Protein AF-A0AAD6Z974-F1 (afdb_monomer)

Solvent-accessible surface area (backbone atoms only — not comparable to full-atom values): 10612 Å² total; per-residue (Å²): 135,53,74,67,58,50,51,53,59,52,57,76,45,56,46,77,46,83,39,86,43,79,50,100,91,45,77,47,78,48,68,51,78,46,63,73,74,93,58,92,50,65,71,62,44,52,52,52,52,52,50,58,75,68,49,68,47,77,38,101,88,78,46,74,46,68,80,78,84,68,82,38,56,14,86,72,80,70,42,58,87,41,46,43,90,72,57,63,66,66,74,42,90,87,60,85,70,69,40,63,67,57,50,51,54,52,53,52,53,50,48,51,68,78,49,75,72,76,89,75,73,80,80,73,79,89,73,91,78,83,93,86,88,84,91,83,82,88,77,89,77,88,87,83,90,80,88,89,81,91,74,89,89,79,136

Structure (mmCIF, N/CA/C/O backbone):
data_AF-A0AAD6Z974-F1
#
_entry.id   AF-A0AAD6Z974-F1
#
loop_
_atom_site.group_PDB
_atom_site.id
_atom_site.type_symbol
_atom_site.label_atom_id
_atom_site.label_alt_id
_atom_site.label_comp_id
_atom_site.label_asym_id
_atom_site.label_entity_id
_atom_site.label_seq_id
_atom_site.pdbx_PDB_ins_code
_atom_site.Cartn_x
_atom_site.Cartn_y
_atom_site.Cartn_z
_atom_site.occupancy
_atom_site.B_iso_or_equiv
_atom_site.auth_seq_id
_atom_site.auth_comp_id
_atom_site.auth_asym_id
_atom_site.auth_atom_id
_atom_site.pdbx_PDB_model_num
ATOM 1 N N . MET A 1 1 ? 18.443 -18.446 -22.661 1.00 53.72 1 MET A N 1
ATOM 2 C CA . MET A 1 1 ? 17.201 -18.152 -21.927 1.00 53.72 1 MET A CA 1
ATOM 3 C C . MET A 1 1 ? 16.416 -17.181 -22.780 1.00 53.72 1 MET A C 1
ATOM 5 O O . MET A 1 1 ? 16.937 -16.121 -23.109 1.00 53.72 1 MET A O 1
ATOM 9 N N . THR A 1 2 ? 15.265 -17.607 -23.280 1.00 68.81 2 THR A N 1
ATOM 10 C CA . THR A 1 2 ? 14.429 -16.797 -24.178 1.00 68.81 2 THR A CA 1
ATOM 11 C C . THR A 1 2 ? 13.582 -15.807 -23.372 1.00 68.81 2 THR A C 1
ATOM 13 O O . THR A 1 2 ? 13.343 -16.017 -22.183 1.00 68.81 2 THR A O 1
ATOM 16 N N . ALA A 1 3 ? 13.123 -14.719 -23.999 1.00 61.78 3 ALA A N 1
ATOM 17 C CA . ALA A 1 3 ? 12.289 -13.713 -23.330 1.00 61.78 3 ALA A CA 1
ATOM 18 C C . ALA A 1 3 ? 11.007 -14.320 -22.719 1.00 61.78 3 ALA A C 1
ATOM 20 O O . ALA A 1 3 ? 10.595 -13.921 -21.632 1.00 61.78 3 ALA A O 1
ATOM 21 N N . ASP A 1 4 ? 10.439 -15.344 -23.361 1.00 59.41 4 ASP A N 1
ATOM 22 C CA . ASP A 1 4 ? 9.258 -16.068 -22.877 1.00 59.41 4 ASP A CA 1
ATOM 23 C C . ASP A 1 4 ? 9.542 -16.939 -21.645 1.00 59.41 4 ASP A C 1
ATOM 25 O O . ASP A 1 4 ? 8.695 -17.061 -20.758 1.00 59.41 4 ASP A O 1
ATOM 29 N N . GLU A 1 5 ? 10.733 -17.537 -21.551 1.00 59.59 5 GLU A N 1
ATOM 30 C CA . GLU A 1 5 ? 11.163 -18.271 -20.353 1.00 59.59 5 GLU A CA 1
ATOM 31 C C . GLU A 1 5 ? 11.373 -17.319 -19.173 1.00 59.59 5 GLU A C 1
ATOM 33 O O . GLU A 1 5 ? 10.959 -17.633 -18.055 1.00 59.59 5 GLU A O 1
ATOM 38 N N . CYS A 1 6 ? 11.938 -16.133 -19.429 1.00 56.75 6 CYS A N 1
ATOM 39 C CA . CYS A 1 6 ? 12.035 -15.072 -18.433 1.00 56.75 6 CYS A CA 1
ATOM 40 C C . CYS A 1 6 ? 10.641 -14.626 -17.981 1.00 56.75 6 CYS A C 1
ATOM 42 O O . CYS A 1 6 ? 10.367 -14.639 -16.790 1.00 56.75 6 CYS A O 1
ATOM 44 N N . LEU A 1 7 ? 9.715 -14.323 -18.894 1.00 62.75 7 LEU A N 1
ATOM 45 C CA . LEU A 1 7 ? 8.353 -13.906 -18.532 1.00 62.75 7 LEU A CA 1
ATOM 46 C C . LEU A 1 7 ? 7.610 -14.952 -17.688 1.00 62.75 7 LEU A C 1
ATOM 48 O O . LEU A 1 7 ? 6.916 -14.588 -16.741 1.00 62.75 7 LEU A O 1
ATOM 52 N N . LYS A 1 8 ? 7.787 -16.246 -17.977 1.00 61.38 8 LYS A N 1
ATOM 53 C CA . LYS A 1 8 ? 7.200 -17.336 -17.178 1.00 61.38 8 LYS A CA 1
ATOM 54 C C . LYS A 1 8 ? 7.830 -17.453 -15.789 1.00 61.38 8 LYS A C 1
ATOM 56 O O . LYS A 1 8 ? 7.106 -17.617 -14.812 1.00 61.38 8 LYS A O 1
ATOM 61 N N . LEU A 1 9 ? 9.155 -17.336 -15.682 1.00 61.94 9 LEU A N 1
ATOM 62 C CA . LEU A 1 9 ? 9.853 -17.291 -14.391 1.00 61.94 9 LEU A CA 1
ATOM 63 C C . LEU A 1 9 ? 9.418 -16.079 -13.561 1.00 61.94 9 LEU A C 1
ATOM 65 O O . LEU A 1 9 ? 9.153 -16.209 -12.371 1.00 61.94 9 LEU A O 1
ATOM 69 N N . PHE A 1 10 ? 9.291 -14.921 -14.200 1.00 64.81 10 PHE A N 1
ATOM 70 C CA . PHE A 1 10 ? 8.858 -13.682 -13.566 1.00 64.81 10 PHE A CA 1
ATOM 71 C C . PHE A 1 10 ? 7.407 -13.752 -13.095 1.00 64.81 10 PHE A C 1
ATOM 73 O O . PHE A 1 10 ? 7.128 -13.390 -11.956 1.00 64.81 10 PHE A O 1
ATOM 80 N N . GLY A 1 11 ? 6.493 -14.249 -13.935 1.00 66.50 11 GLY A N 1
ATOM 81 C CA . GLY A 1 11 ? 5.072 -14.372 -13.608 1.00 66.50 11 GLY A CA 1
ATOM 82 C C . GLY A 1 11 ? 4.815 -15.240 -12.374 1.00 66.50 11 GLY A C 1
ATOM 83 O O . GLY A 1 11 ? 3.950 -14.914 -11.567 1.00 66.50 11 GLY A O 1
ATOM 84 N N . ASN A 1 12 ? 5.628 -16.280 -12.167 1.00 70.38 12 ASN A N 1
ATOM 85 C CA . ASN A 1 12 ? 5.526 -17.168 -11.005 1.00 70.38 12 ASN A CA 1
ATOM 86 C C . ASN A 1 12 ? 5.949 -16.512 -9.677 1.00 70.38 12 ASN A C 1
ATOM 88 O O . ASN A 1 12 ? 5.678 -17.063 -8.611 1.00 70.38 12 ASN A O 1
ATOM 92 N N . HIS A 1 13 ? 6.616 -15.355 -9.722 1.00 78.31 13 HIS A N 1
ATOM 93 C CA . HIS A 1 13 ? 7.055 -14.609 -8.541 1.00 78.31 13 HIS A CA 1
ATOM 94 C C . HIS A 1 13 ? 6.212 -13.359 -8.261 1.00 78.31 13 HIS A C 1
ATOM 96 O O . HIS A 1 13 ? 6.564 -12.584 -7.370 1.00 78.31 13 HIS A O 1
ATOM 102 N N . ILE A 1 14 ? 5.112 -13.163 -8.998 1.00 82.75 14 ILE A N 1
ATOM 103 C CA . ILE A 1 14 ? 4.166 -12.075 -8.752 1.00 82.75 14 ILE A CA 1
ATOM 104 C C . ILE A 1 14 ? 3.130 -12.550 -7.735 1.00 82.75 14 ILE A C 1
ATOM 106 O O . ILE A 1 14 ? 2.362 -13.475 -7.990 1.00 82.75 14 ILE A O 1
ATOM 110 N N . ILE A 1 15 ? 3.088 -11.888 -6.583 1.00 85.31 15 ILE A N 1
ATOM 111 C CA . ILE A 1 15 ? 2.075 -12.105 -5.553 1.00 85.31 15 ILE A CA 1
ATOM 112 C C . ILE A 1 15 ? 1.178 -10.875 -5.530 1.00 85.31 15 ILE A C 1
ATOM 114 O O . ILE A 1 15 ? 1.653 -9.758 -5.345 1.00 85.31 15 ILE A O 1
ATOM 118 N N . THR A 1 16 ? -0.127 -11.073 -5.696 1.00 85.94 16 THR A N 1
ATOM 119 C CA . THR A 1 16 ? -1.111 -9.990 -5.628 1.00 85.94 16 THR A CA 1
ATOM 120 C C . THR A 1 16 ? -2.002 -10.149 -4.406 1.00 85.94 16 THR A C 1
ATOM 122 O O . THR A 1 16 ? -2.621 -11.200 -4.242 1.00 85.94 16 THR A O 1
ATOM 125 N N . LEU A 1 17 ? -2.117 -9.108 -3.583 1.00 85.75 17 LEU A N 1
ATOM 126 C CA . LEU A 1 17 ? -3.021 -9.083 -2.432 1.00 85.75 17 LEU A CA 1
ATOM 127 C C . LEU A 1 17 ? -4.089 -7.996 -2.616 1.00 85.75 17 LEU A C 1
ATOM 129 O O . LEU A 1 17 ? -3.728 -6.828 -2.781 1.00 85.75 17 LEU A O 1
ATOM 133 N N . PRO A 1 18 ? -5.390 -8.342 -2.600 1.00 88.31 18 PRO A N 1
ATOM 134 C CA . PRO A 1 18 ? -6.455 -7.356 -2.706 1.00 88.31 18 PRO A CA 1
ATOM 135 C C . PRO A 1 18 ? -6.594 -6.552 -1.413 1.00 88.31 18 PRO A C 1
ATOM 137 O O . PRO A 1 18 ? -6.504 -7.086 -0.308 1.00 88.31 18 PRO A O 1
ATOM 140 N N . ILE A 1 19 ? -6.896 -5.267 -1.563 1.00 88.94 19 ILE A N 1
ATOM 141 C CA . ILE A 1 19 ? -7.164 -4.330 -0.479 1.00 88.94 19 ILE A CA 1
ATOM 142 C C . ILE A 1 19 ? -8.436 -3.564 -0.803 1.00 88.94 19 ILE A C 1
ATOM 144 O O . ILE A 1 19 ? -8.512 -2.811 -1.774 1.00 88.94 19 ILE A O 1
ATOM 148 N N . ASN A 1 20 ? -9.435 -3.729 0.055 1.00 88.94 20 ASN A N 1
ATOM 149 C CA . ASN A 1 20 ? -10.689 -3.000 -0.051 1.00 88.94 20 ASN A CA 1
ATOM 150 C C . ASN A 1 20 ? -10.504 -1.596 0.526 1.00 88.94 20 ASN A C 1
ATOM 152 O O . ASN A 1 20 ? -10.321 -1.421 1.731 1.00 88.94 20 ASN A O 1
ATOM 156 N N . LEU A 1 21 ? -10.543 -0.596 -0.347 1.00 86.94 21 LEU A N 1
ATOM 157 C CA . LEU A 1 21 ? -10.396 0.808 0.002 1.00 86.94 21 LEU A CA 1
ATOM 158 C C . LEU A 1 21 ? -11.715 1.554 -0.205 1.00 86.94 21 LEU A C 1
ATOM 160 O O . LEU A 1 21 ? -12.588 1.151 -0.973 1.00 86.94 21 LEU A O 1
ATOM 164 N N . PHE A 1 22 ? -11.843 2.692 0.472 1.00 84.94 22 PHE A N 1
ATOM 165 C CA . PHE A 1 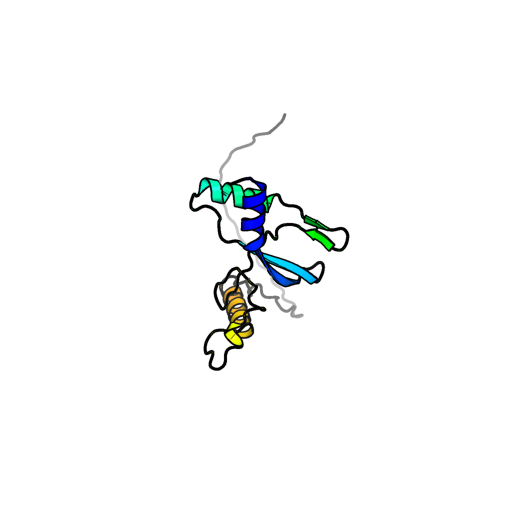22 ? -12.989 3.583 0.335 1.00 84.94 22 PHE A CA 1
ATOM 166 C C . PHE A 1 22 ? -12.538 4.929 -0.221 1.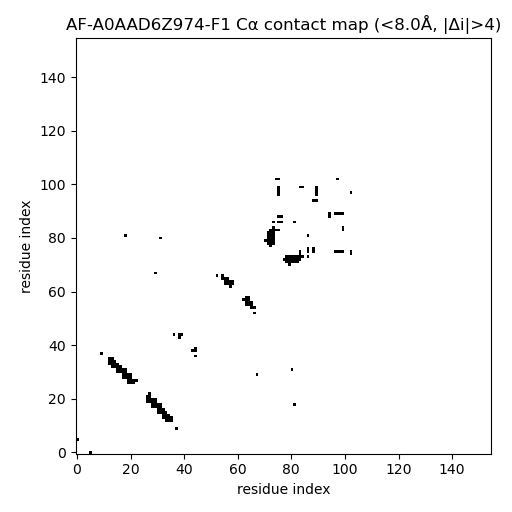00 84.94 22 PHE A C 1
ATOM 168 O O . PHE A 1 22 ? -11.622 5.563 0.302 1.00 84.94 22 PHE A O 1
ATOM 175 N N . SER A 1 23 ? -13.189 5.370 -1.296 1.00 82.12 23 SER A N 1
ATOM 176 C CA . SER A 1 23 ? -13.021 6.709 -1.861 1.00 82.12 23 SER A CA 1
ATOM 177 C C . SER A 1 23 ? -14.314 7.517 -1.703 1.00 82.12 23 SER A C 1
ATOM 179 O O . SER A 1 23 ? -15.383 6.927 -1.541 1.00 82.12 23 SER A O 1
ATOM 181 N N . PRO A 1 24 ? -14.275 8.855 -1.857 1.00 80.69 24 PRO A N 1
ATOM 182 C CA . PRO A 1 24 ? -15.492 9.671 -1.913 1.00 80.69 24 PRO A CA 1
ATOM 183 C C . PRO A 1 24 ? -16.470 9.265 -3.029 1.00 80.69 24 PRO A C 1
ATOM 185 O O . PRO A 1 24 ? -17.633 9.643 -2.987 1.00 80.69 24 PRO A O 1
ATOM 188 N N . ARG A 1 25 ? -16.002 8.521 -4.041 1.00 83.44 25 ARG A N 1
ATOM 189 C CA . ARG A 1 25 ? -16.816 8.021 -5.159 1.00 83.44 25 ARG A CA 1
ATOM 190 C C . ARG A 1 25 ? -17.413 6.635 -4.898 1.00 83.44 25 ARG A C 1
ATOM 192 O O . ARG A 1 25 ? -18.152 6.142 -5.740 1.00 83.44 25 ARG A O 1
ATOM 199 N N . GLY A 1 26 ? -17.082 6.013 -3.767 1.00 85.75 26 GLY A N 1
ATOM 200 C CA . GLY A 1 26 ? -17.509 4.666 -3.406 1.00 85.75 26 GLY A CA 1
ATOM 201 C C . GLY A 1 26 ? -16.348 3.731 -3.050 1.00 85.75 26 GLY A C 1
ATOM 202 O O . GLY A 1 26 ? -15.172 4.124 -3.137 1.00 85.75 26 GLY A O 1
ATOM 203 N N . PRO A 1 27 ? -16.675 2.499 -2.618 1.00 86.19 27 PRO A N 1
ATOM 204 C CA . PRO A 1 27 ? -15.694 1.450 -2.375 1.00 86.19 27 PRO A CA 1
ATOM 205 C C . PRO A 1 27 ? -15.006 1.044 -3.681 1.00 86.19 27 PRO A C 1
ATOM 207 O O . PRO A 1 27 ? -15.626 1.016 -4.743 1.00 86.19 27 PRO A O 1
ATOM 210 N N . PHE A 1 28 ? -13.723 0.721 -3.599 1.00 85.75 28 PHE A N 1
ATOM 211 C CA . PHE A 1 28 ? -12.948 0.189 -4.714 1.00 85.75 28 PHE A CA 1
ATOM 212 C C . PHE A 1 28 ? -11.890 -0.788 -4.197 1.00 85.75 28 PHE A C 1
ATOM 214 O O . PHE A 1 28 ? -11.505 -0.745 -3.029 1.00 85.75 28 PHE A O 1
ATOM 221 N N . VAL A 1 29 ? -11.411 -1.669 -5.072 1.00 86.44 29 VAL A N 1
ATOM 222 C CA . VAL A 1 29 ? -10.365 -2.640 -4.735 1.00 86.44 29 VAL A CA 1
ATOM 223 C C . VAL A 1 29 ? -9.043 -2.152 -5.311 1.00 86.44 29 VAL A C 1
ATOM 225 O O . VAL A 1 29 ? -8.922 -1.955 -6.520 1.00 86.44 29 VAL A O 1
ATOM 228 N N . ALA A 1 30 ? -8.061 -1.942 -4.443 1.00 87.62 30 ALA A N 1
ATOM 229 C CA . ALA A 1 30 ? -6.663 -1.822 -4.827 1.00 87.62 30 ALA A CA 1
ATOM 230 C C . ALA A 1 30 ? -5.979 -3.184 -4.690 1.00 87.62 30 ALA A C 1
ATOM 232 O O . ALA A 1 30 ? -6.466 -4.061 -3.983 1.00 87.62 30 ALA A O 1
ATOM 233 N N . TRP A 1 31 ? -4.849 -3.364 -5.361 1.00 86.50 31 TRP A N 1
ATOM 234 C CA . TRP A 1 31 ? -4.075 -4.598 -5.293 1.00 86.50 31 TRP A CA 1
ATOM 235 C C . TRP A 1 31 ? -2.629 -4.244 -4.987 1.00 86.50 31 TRP A C 1
ATOM 237 O O . TRP A 1 31 ? -2.013 -3.491 -5.742 1.00 86.50 31 TRP A O 1
ATOM 247 N N . ASN A 1 32 ? -2.087 -4.793 -3.905 1.00 87.50 32 ASN A N 1
ATOM 248 C CA . ASN A 1 32 ? -0.648 -4.778 -3.699 1.00 87.50 32 ASN A CA 1
ATOM 249 C C . ASN A 1 32 ? -0.032 -5.833 -4.597 1.00 87.50 32 ASN A C 1
ATOM 251 O O . ASN A 1 32 ? -0.470 -6.983 -4.588 1.00 87.50 32 ASN A O 1
ATOM 255 N N . VAL A 1 33 ? 0.977 -5.436 -5.360 1.00 85.25 33 VAL A N 1
ATOM 256 C CA . VAL A 1 33 ? 1.696 -6.318 -6.272 1.00 85.25 33 VAL A CA 1
ATOM 257 C C . VAL A 1 33 ? 3.117 -6.446 -5.749 1.00 85.25 33 VAL A C 1
ATOM 259 O O . VAL A 1 33 ? 3.895 -5.498 -5.805 1.00 85.25 33 VAL A O 1
ATOM 262 N N . TYR A 1 34 ? 3.444 -7.618 -5.219 1.00 85.56 34 TYR A N 1
ATOM 263 C CA . TYR A 1 34 ? 4.781 -7.953 -4.753 1.00 85.56 34 TYR A CA 1
ATOM 264 C C . TYR A 1 34 ? 5.488 -8.752 -5.828 1.00 85.56 34 TYR A C 1
ATOM 266 O O . TYR A 1 34 ? 4.961 -9.745 -6.331 1.00 85.56 34 TYR A O 1
ATOM 274 N N . ILE A 1 35 ? 6.690 -8.315 -6.173 1.00 84.19 35 ILE A N 1
ATOM 275 C CA . ILE A 1 35 ? 7.506 -8.955 -7.195 1.00 84.19 35 ILE A CA 1
ATOM 276 C C . ILE A 1 35 ? 8.916 -9.034 -6.647 1.00 84.19 35 ILE A C 1
ATOM 278 O O . ILE A 1 35 ? 9.470 -8.038 -6.179 1.00 84.19 35 ILE A O 1
ATOM 282 N N . LYS A 1 36 ? 9.513 -10.223 -6.710 1.00 82.50 36 LYS A N 1
ATOM 283 C CA . LYS A 1 36 ? 10.948 -10.348 -6.473 1.00 82.50 36 LYS A CA 1
ATOM 284 C C . LYS A 1 36 ? 11.668 -9.660 -7.627 1.00 82.50 36 LYS A C 1
ATOM 286 O O . LYS A 1 36 ? 11.510 -10.092 -8.768 1.00 82.50 36 LYS A O 1
ATOM 291 N N . SER A 1 37 ? 12.441 -8.613 -7.328 1.00 79.19 37 SER A N 1
ATOM 292 C CA . SER A 1 37 ? 13.186 -7.909 -8.370 1.00 79.19 37 SER A CA 1
ATOM 293 C C . SER A 1 37 ? 14.037 -8.913 -9.156 1.00 79.19 37 SER A C 1
ATOM 295 O O . SER A 1 37 ? 14.774 -9.698 -8.550 1.00 79.19 37 SER A O 1
ATOM 297 N N . PRO A 1 38 ? 13.931 -8.924 -10.490 1.00 77.75 38 PRO A N 1
ATOM 298 C CA . PRO A 1 38 ? 14.721 -9.816 -11.333 1.00 77.75 38 PRO A CA 1
ATOM 299 C C . PRO A 1 38 ? 16.178 -9.368 -11.465 1.00 77.75 38 PRO A C 1
ATOM 301 O O . PRO A 1 38 ? 17.009 -10.100 -11.994 1.00 77.75 38 PRO A O 1
ATOM 304 N N . THR A 1 39 ? 16.457 -8.137 -11.046 1.00 80.50 39 THR A N 1
ATOM 305 C CA . THR A 1 39 ? 17.719 -7.439 -11.225 1.00 80.50 39 THR A CA 1
ATOM 306 C C . THR A 1 39 ? 18.120 -6.771 -9.916 1.00 80.50 39 THR A C 1
ATOM 308 O O . THR A 1 39 ? 17.265 -6.358 -9.131 1.00 80.50 39 THR A O 1
ATOM 311 N N . ASN A 1 40 ? 19.425 -6.673 -9.687 1.00 82.19 40 ASN A N 1
ATOM 312 C CA . ASN A 1 40 ? 20.002 -5.889 -8.594 1.00 82.19 40 ASN A CA 1
ATOM 313 C C . ASN A 1 40 ? 20.548 -4.539 -9.090 1.00 82.19 40 ASN A C 1
ATOM 315 O O . ASN A 1 40 ? 21.091 -3.779 -8.297 1.00 82.19 40 ASN A O 1
ATOM 319 N N . ASP A 1 41 ? 20.446 -4.276 -10.393 1.00 89.62 41 ASP A N 1
ATOM 320 C CA . ASP A 1 41 ? 20.862 -3.027 -11.019 1.00 89.62 41 ASP A CA 1
ATOM 321 C C . ASP A 1 41 ? 19.761 -1.962 -10.890 1.00 89.62 41 ASP A C 1
ATOM 323 O O . ASP A 1 41 ? 18.589 -2.242 -11.160 1.00 89.62 41 ASP A O 1
ATOM 327 N N . GLU A 1 42 ? 20.146 -0.756 -10.469 1.00 87.88 42 GLU A N 1
ATOM 328 C CA . GLU A 1 42 ? 19.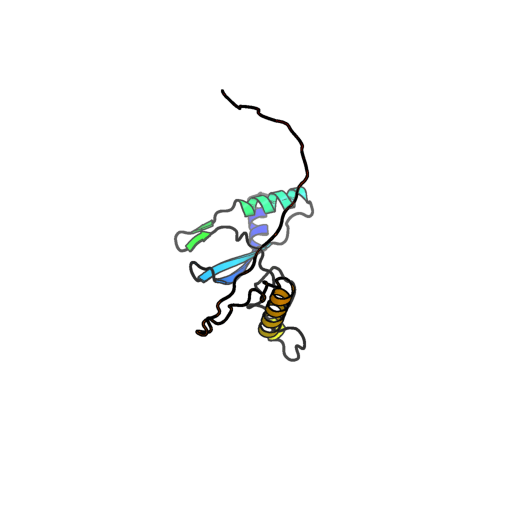227 0.349 -10.165 1.00 87.88 42 GLU A CA 1
ATOM 329 C C . GLU A 1 42 ? 18.521 0.868 -11.425 1.00 87.88 42 GLU A C 1
ATOM 331 O O . GLU A 1 42 ? 17.296 0.978 -11.436 1.00 87.88 42 GLU A O 1
ATOM 336 N N . GLU A 1 43 ? 19.251 1.078 -12.526 1.00 86.94 43 GLU A N 1
ATOM 337 C CA . GLU A 1 43 ? 18.666 1.557 -13.789 1.00 86.94 43 GLU A CA 1
ATOM 338 C C . GLU A 1 43 ? 17.635 0.564 -14.342 1.00 86.94 43 GLU A C 1
ATOM 340 O O . GLU A 1 43 ? 16.546 0.933 -14.792 1.00 86.94 43 GLU A O 1
ATOM 345 N N . SER A 1 44 ? 17.960 -0.725 -14.271 1.00 83.38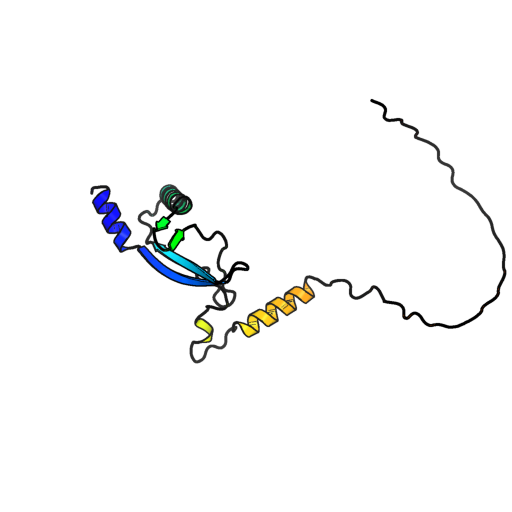 44 SER A N 1
ATOM 346 C CA . SER A 1 44 ? 17.066 -1.801 -14.689 1.00 83.38 44 SER A CA 1
ATOM 347 C C . SER A 1 44 ? 15.831 -1.915 -13.785 1.00 83.38 44 SER A C 1
ATOM 349 O O . SER A 1 44 ? 14.738 -2.231 -14.267 1.00 83.38 44 SER A O 1
ATOM 351 N N . PHE A 1 45 ? 15.982 -1.659 -12.482 1.00 84.00 45 PHE A N 1
ATOM 352 C CA . PHE A 1 45 ? 14.871 -1.612 -11.532 1.00 84.00 45 PHE A CA 1
ATOM 353 C C . PHE A 1 45 ? 13.941 -0.428 -11.819 1.00 84.00 45 PHE A C 1
ATOM 355 O O . PHE A 1 45 ? 12.725 -0.612 -11.899 1.00 84.00 45 PHE A O 1
ATOM 362 N N . ASP A 1 46 ? 14.492 0.756 -12.073 1.00 85.38 46 ASP A N 1
ATOM 363 C CA . ASP A 1 46 ? 13.721 1.945 -12.439 1.00 85.38 46 ASP A CA 1
ATOM 364 C C . ASP A 1 46 ? 12.984 1.762 -13.767 1.00 85.38 46 ASP A C 1
ATOM 366 O O . ASP A 1 46 ? 11.815 2.142 -13.901 1.00 85.38 46 ASP A O 1
ATOM 370 N N . ALA A 1 47 ? 13.621 1.114 -14.746 1.00 85.50 47 ALA A N 1
ATOM 371 C CA . ALA A 1 47 ? 12.978 0.760 -16.005 1.00 85.50 47 ALA A CA 1
ATOM 372 C C . ALA A 1 47 ? 11.783 -0.181 -15.783 1.00 85.50 47 ALA A C 1
ATOM 374 O O . ALA A 1 47 ? 10.705 0.043 -16.348 1.00 85.50 47 ALA A O 1
ATOM 375 N N . LEU A 1 48 ? 11.943 -1.199 -14.930 1.00 83.19 48 LEU A N 1
ATOM 376 C CA . LEU A 1 48 ? 10.870 -2.118 -14.548 1.00 83.19 48 LEU A CA 1
ATOM 377 C C . LEU A 1 48 ? 9.734 -1.384 -13.823 1.00 83.19 48 LEU A C 1
ATOM 379 O O . LEU A 1 48 ? 8.564 -1.554 -14.167 1.00 83.19 48 LEU A O 1
ATOM 383 N N . HIS A 1 49 ? 10.067 -0.525 -12.865 1.00 83.81 49 HIS A N 1
ATOM 384 C CA . HIS A 1 49 ? 9.098 0.285 -12.136 1.00 83.81 49 HIS A CA 1
ATOM 385 C C . HIS A 1 49 ? 8.323 1.218 -13.083 1.00 83.81 49 HIS A C 1
ATOM 387 O O . HIS A 1 49 ? 7.093 1.301 -13.036 1.00 83.81 49 HIS A O 1
ATOM 393 N N . GLY A 1 50 ? 9.022 1.845 -14.032 1.00 84.00 50 GLY A N 1
ATOM 394 C CA . GLY A 1 50 ? 8.432 2.663 -15.088 1.00 84.00 50 GLY A CA 1
ATOM 395 C C . GLY A 1 50 ? 7.494 1.884 -16.017 1.00 84.00 50 GLY A C 1
ATOM 396 O O . GLY A 1 50 ? 6.497 2.438 -16.486 1.00 84.00 50 GLY A O 1
ATOM 397 N N . LEU A 1 51 ? 7.773 0.602 -16.281 1.00 83.50 51 LEU A N 1
ATOM 398 C CA . LEU A 1 51 ? 6.872 -0.272 -17.041 1.00 83.50 51 LEU A CA 1
ATOM 399 C C . LEU A 1 51 ? 5.571 -0.528 -16.283 1.00 83.50 51 LEU A C 1
ATOM 401 O O . LEU A 1 51 ? 4.504 -0.354 -16.873 1.00 83.50 51 LEU A O 1
ATOM 405 N N . PHE A 1 52 ? 5.644 -0.848 -14.987 1.00 81.69 52 PHE A N 1
ATOM 406 C CA . PHE A 1 52 ? 4.443 -0.973 -14.159 1.00 81.69 52 PHE A CA 1
ATOM 407 C C . PHE A 1 52 ? 3.647 0.328 -14.158 1.00 81.69 52 PHE A C 1
ATOM 409 O O . PHE A 1 52 ? 2.453 0.288 -14.433 1.00 81.69 52 PHE A O 1
ATOM 416 N N . HIS A 1 53 ? 4.308 1.480 -13.987 1.00 80.38 53 HIS A N 1
ATOM 417 C CA . HIS A 1 53 ? 3.681 2.809 -14.014 1.00 80.38 53 HIS A CA 1
ATOM 418 C C . HIS A 1 53 ? 2.848 3.124 -15.260 1.00 80.38 53 HIS A C 1
ATOM 420 O O . HIS A 1 53 ? 1.891 3.897 -15.181 1.00 80.38 53 HIS A O 1
ATOM 426 N N . ARG A 1 54 ? 3.186 2.517 -16.397 1.00 81.06 54 ARG A N 1
ATOM 427 C CA . ARG A 1 54 ? 2.474 2.694 -17.668 1.00 81.06 54 ARG A CA 1
ATOM 428 C C . ARG A 1 54 ? 1.450 1.596 -17.948 1.00 81.06 54 ARG A C 1
ATOM 430 O O . ARG A 1 54 ? 0.708 1.708 -18.922 1.00 81.06 54 ARG A O 1
ATOM 437 N N . LEU A 1 55 ? 1.408 0.547 -17.131 1.00 79.12 55 LEU A N 1
ATOM 438 C CA . LEU A 1 55 ? 0.533 -0.592 -17.346 1.00 79.12 55 LEU A CA 1
ATOM 439 C C . LEU A 1 55 ? -0.923 -0.191 -17.081 1.00 79.12 55 LEU A C 1
ATOM 441 O O . LEU A 1 55 ? -1.305 0.154 -15.962 1.00 79.12 55 LEU A O 1
ATOM 445 N N . VAL A 1 56 ? -1.743 -0.263 -18.126 1.00 77.12 56 VAL A N 1
ATOM 446 C CA . VAL A 1 56 ? -3.201 -0.199 -18.021 1.00 77.12 56 VAL A CA 1
ATOM 447 C C . VAL A 1 56 ? -3.713 -1.612 -18.218 1.00 77.12 56 VAL A C 1
ATOM 449 O O . VAL A 1 56 ? -3.541 -2.194 -19.288 1.00 77.12 56 VAL A O 1
ATOM 452 N N . ILE A 1 57 ? -4.311 -2.174 -17.173 1.00 76.50 57 ILE A N 1
ATOM 453 C CA . ILE A 1 57 ? -4.885 -3.516 -17.238 1.00 76.50 57 ILE A CA 1
ATOM 454 C C . ILE A 1 57 ? -6.341 -3.349 -17.650 1.00 76.50 57 ILE A C 1
ATOM 456 O O . ILE A 1 57 ? -7.174 -2.961 -16.832 1.00 76.50 57 ILE A O 1
ATOM 460 N N . ASP A 1 58 ? -6.633 -3.592 -18.923 1.00 73.75 58 ASP A N 1
ATOM 461 C CA . ASP A 1 58 ? -8.005 -3.602 -19.419 1.00 73.75 58 ASP A CA 1
ATOM 462 C C . ASP A 1 58 ? -8.584 -5.005 -19.255 1.00 73.75 58 ASP A C 1
ATOM 464 O O . ASP A 1 58 ? -8.085 -5.972 -19.835 1.00 73.75 58 ASP A O 1
ATOM 468 N N . THR A 1 59 ? -9.607 -5.133 -18.413 1.00 72.56 59 THR A N 1
ATOM 469 C CA . THR A 1 59 ? -10.305 -6.405 -18.228 1.00 72.56 59 THR A CA 1
ATOM 470 C C . THR A 1 59 ? -11.761 -6.250 -18.663 1.00 72.56 59 THR A C 1
ATOM 472 O O . THR A 1 59 ? -12.426 -5.312 -18.214 1.00 72.56 59 THR A O 1
ATOM 475 N N . PRO A 1 60 ? -12.310 -7.189 -19.459 1.00 68.12 60 PRO A N 1
ATOM 476 C CA . PRO A 1 60 ? -13.679 -7.081 -19.974 1.00 68.12 60 PRO A CA 1
ATOM 477 C C . PRO A 1 60 ? -14.751 -6.936 -18.885 1.00 68.12 60 PRO A C 1
ATOM 479 O O . PRO A 1 60 ? -15.828 -6.410 -19.145 1.00 68.12 60 PRO A O 1
ATOM 482 N N . PHE A 1 61 ? -14.460 -7.406 -17.667 1.00 67.94 61 PHE A N 1
ATOM 483 C CA . PHE A 1 61 ? -15.421 -7.491 -16.566 1.00 67.94 61 PHE A CA 1
ATOM 484 C C . PHE A 1 61 ? -15.140 -6.540 -15.395 1.00 67.94 61 PHE A C 1
ATOM 486 O O . PHE A 1 61 ? -16.057 -6.267 -14.627 1.00 67.94 61 PHE A O 1
ATOM 493 N N . HIS A 1 62 ? -13.915 -6.018 -15.244 1.00 66.25 62 HIS A N 1
ATOM 494 C CA . HIS A 1 62 ? -13.542 -5.167 -14.099 1.00 66.25 62 HIS A CA 1
ATOM 495 C C . HIS A 1 62 ? -13.099 -3.753 -14.510 1.00 66.25 62 HIS A C 1
ATOM 497 O O . HIS A 1 62 ? -12.732 -2.948 -13.654 1.00 66.25 62 HIS A O 1
ATOM 503 N N . GLY A 1 63 ? -13.171 -3.426 -15.806 1.00 76.12 63 GLY A N 1
ATOM 504 C CA . GLY A 1 63 ? -12.791 -2.123 -16.345 1.00 76.12 63 GLY A CA 1
ATOM 505 C C . GLY A 1 63 ? -11.276 -1.931 -16.427 1.00 76.12 63 GLY A C 1
ATOM 506 O O . GLY A 1 63 ? -10.517 -2.898 -16.515 1.00 76.12 63 GLY A O 1
ATOM 507 N N . GLN A 1 64 ? -10.847 -0.663 -16.405 1.00 75.19 64 GLN A N 1
ATOM 508 C CA . GLN A 1 64 ? -9.437 -0.275 -16.490 1.00 75.19 64 GLN A CA 1
ATOM 509 C C . GLN A 1 64 ? -8.796 -0.181 -15.103 1.00 75.19 64 GLN A C 1
ATOM 511 O O . GLN A 1 64 ? -9.056 0.758 -14.343 1.00 75.19 64 GLN A O 1
ATOM 516 N N . GLY A 1 65 ? -7.892 -1.113 -14.810 1.00 73.81 65 GLY A N 1
ATOM 517 C CA . GLY A 1 65 ? -6.964 -1.016 -13.691 1.00 73.81 65 GLY A CA 1
ATOM 518 C C . GLY A 1 65 ? -5.930 0.079 -13.946 1.00 73.81 65 GLY A C 1
ATOM 519 O O . GLY A 1 65 ? -5.305 0.128 -15.007 1.00 73.81 65 GLY A O 1
ATOM 520 N N . ARG A 1 66 ? -5.752 0.966 -12.967 1.00 78.81 66 ARG A N 1
ATOM 521 C CA . ARG A 1 66 ? -4.724 2.013 -12.967 1.00 78.81 66 ARG A CA 1
ATOM 522 C C . ARG A 1 66 ? -3.913 1.915 -11.692 1.00 78.81 66 ARG A C 1
ATOM 524 O O . ARG A 1 66 ? -4.426 1.472 -10.665 1.00 78.81 66 ARG A O 1
ATOM 531 N N . ILE A 1 67 ? -2.679 2.399 -11.744 1.00 83.00 67 ILE A N 1
ATOM 532 C CA . ILE A 1 67 ? -1.862 2.481 -10.541 1.00 83.00 67 ILE A CA 1
ATOM 533 C C . ILE A 1 67 ? -2.471 3.438 -9.536 1.00 83.00 67 ILE A C 1
ATOM 535 O O . ILE A 1 67 ? -2.869 4.564 -9.849 1.00 83.00 67 ILE A O 1
ATOM 539 N N . TYR A 1 68 ? -2.524 2.952 -8.304 1.00 81.94 68 TYR A N 1
ATOM 540 C CA . TYR A 1 68 ? -2.941 3.731 -7.166 1.00 81.94 68 TYR A CA 1
ATOM 541 C C . TYR A 1 68 ? -1.804 4.677 -6.770 1.00 81.94 68 TYR A C 1
ATOM 543 O O . TYR A 1 68 ? -0.763 4.256 -6.283 1.00 81.94 68 TYR A O 1
ATOM 551 N N . THR A 1 69 ? -1.987 5.971 -7.029 1.00 79.56 69 THR A N 1
ATOM 552 C CA . THR A 1 69 ? -0.933 6.988 -6.861 1.00 79.56 69 THR A CA 1
ATOM 553 C C . THR A 1 69 ? -0.796 7.510 -5.438 1.00 79.56 69 THR A C 1
ATOM 555 O O . THR A 1 69 ? 0.139 8.249 -5.140 1.00 79.56 69 THR A O 1
ATOM 558 N N . ARG A 1 70 ? -1.740 7.180 -4.553 1.00 80.56 70 ARG A N 1
ATOM 559 C CA . ARG A 1 70 ? -1.680 7.611 -3.159 1.00 80.56 70 ARG A CA 1
ATOM 560 C C . ARG A 1 70 ? -0.948 6.542 -2.357 1.00 80.56 70 ARG A C 1
ATOM 562 O O . ARG A 1 70 ? -1.449 5.424 -2.301 1.00 80.56 70 ARG A O 1
ATOM 569 N N . PRO A 1 71 ? 0.185 6.854 -1.715 1.00 74.62 71 PRO A N 1
ATOM 570 C CA . PRO A 1 71 ? 0.808 5.896 -0.821 1.00 74.62 71 PRO A CA 1
ATOM 571 C C . PRO A 1 71 ? -0.178 5.559 0.299 1.00 74.62 71 PRO A C 1
ATOM 573 O O . PRO A 1 71 ? -0.778 6.448 0.913 1.00 74.62 71 PRO A O 1
ATOM 576 N N . LEU A 1 72 ? -0.383 4.266 0.532 1.00 84.75 72 LEU A N 1
ATOM 577 C CA . LEU A 1 72 ? -1.007 3.811 1.763 1.00 84.75 72 LEU A CA 1
ATOM 578 C C . LEU A 1 72 ? 0.029 4.011 2.870 1.00 84.75 72 LEU A C 1
ATOM 580 O O . LEU A 1 72 ? 1.219 3.807 2.654 1.00 84.75 72 LEU A O 1
ATOM 584 N N . HIS A 1 73 ? -0.405 4.485 4.032 1.00 88.25 73 HIS A N 1
ATOM 585 C CA . HIS A 1 73 ? 0.470 4.634 5.186 1.00 88.25 73 HIS A CA 1
ATOM 586 C C . HIS A 1 73 ? -0.286 4.210 6.438 1.00 88.25 73 HIS A C 1
ATOM 588 O O . HIS A 1 73 ? -1.380 4.713 6.734 1.00 88.25 73 HIS A O 1
ATOM 594 N N . CYS A 1 74 ? 0.292 3.258 7.160 1.00 89.88 74 CYS A N 1
ATOM 595 C CA . CYS A 1 74 ? -0.216 2.810 8.437 1.00 89.88 74 CYS A CA 1
ATOM 596 C C . CYS A 1 74 ? 0.509 3.533 9.569 1.00 89.88 74 CYS A C 1
ATOM 598 O O . CYS A 1 74 ? 1.695 3.330 9.778 1.00 89.88 74 CYS A O 1
ATOM 600 N N . ASN A 1 75 ? -0.217 4.289 10.383 1.00 88.62 75 ASN A N 1
ATOM 601 C CA . ASN A 1 75 ? 0.363 4.969 11.539 1.00 88.62 75 ASN A CA 1
ATOM 602 C C . ASN A 1 75 ? 0.640 4.019 12.727 1.00 88.62 75 ASN A C 1
ATOM 604 O O . ASN A 1 75 ? 1.269 4.432 13.693 1.00 88.62 75 ASN A O 1
ATOM 608 N N . ILE A 1 76 ? 0.159 2.765 12.684 1.00 88.06 76 ILE A N 1
ATOM 609 C CA . ILE A 1 76 ? 0.365 1.760 13.747 1.00 88.06 76 ILE A CA 1
ATOM 610 C C . ILE A 1 76 ? 1.686 1.017 13.535 1.00 88.06 76 ILE A C 1
ATOM 612 O O . ILE A 1 76 ? 2.509 0.954 14.442 1.00 88.06 76 ILE A O 1
ATOM 616 N N . CYS A 1 77 ? 1.885 0.446 12.344 1.00 89.44 77 CYS A N 1
ATOM 617 C CA . CYS A 1 77 ? 3.059 -0.370 12.017 1.00 89.44 77 CYS A CA 1
ATOM 618 C C . CYS A 1 77 ? 4.069 0.325 11.094 1.00 89.44 77 CYS A C 1
ATOM 620 O O . CYS A 1 77 ? 5.103 -0.260 10.792 1.00 89.44 77 CYS A O 1
ATOM 622 N N . LEU A 1 78 ? 3.762 1.536 10.615 1.00 88.44 78 LEU A N 1
ATOM 623 C CA . LEU A 1 78 ? 4.560 2.304 9.647 1.00 88.44 78 LEU A CA 1
ATOM 624 C C . LEU A 1 78 ? 4.709 1.648 8.263 1.00 88.44 78 LEU A C 1
ATOM 626 O O . LEU A 1 78 ? 5.463 2.147 7.430 1.00 88.44 78 LEU A O 1
ATOM 630 N N . SER A 1 79 ? 3.963 0.574 7.983 1.00 87.25 79 SER A N 1
ATOM 631 C CA . SER A 1 79 ? 3.934 -0.058 6.660 1.00 87.25 79 SER A CA 1
ATOM 632 C C . SER A 1 79 ? 3.244 0.832 5.621 1.00 87.25 79 SER A C 1
ATOM 634 O O . SER A 1 79 ? 2.325 1.602 5.929 1.00 87.25 79 SER A O 1
ATOM 636 N N . THR A 1 80 ? 3.675 0.684 4.368 1.00 86.56 80 THR A N 1
ATOM 637 C CA . THR A 1 80 ? 3.045 1.267 3.180 1.00 86.56 80 THR A CA 1
ATOM 638 C C . THR A 1 80 ? 2.107 0.305 2.450 1.00 86.56 80 THR A C 1
ATOM 640 O O . THR A 1 80 ? 1.578 0.641 1.395 1.00 86.56 80 THR A O 1
ATOM 643 N N . ASP A 1 81 ? 1.898 -0.896 2.992 1.00 86.38 81 ASP A N 1
ATOM 644 C CA . ASP A 1 81 ? 1.085 -1.935 2.362 1.00 86.38 81 ASP A CA 1
ATOM 645 C C . ASP A 1 81 ? -0.409 -1.701 2.557 1.00 86.38 81 ASP A C 1
ATOM 647 O O . ASP A 1 81 ? -1.211 -2.103 1.727 1.00 86.38 81 ASP A O 1
ATOM 651 N N . HIS A 1 82 ? -0.819 -1.080 3.660 1.00 87.06 82 HIS A N 1
ATOM 652 C CA . HIS A 1 82 ? -2.230 -0.953 4.002 1.00 87.06 82 HIS A CA 1
ATOM 653 C C . HIS A 1 82 ? -2.512 0.361 4.743 1.00 87.06 82 HIS A C 1
ATOM 655 O O . HIS A 1 82 ? -1.632 0.921 5.403 1.00 87.06 82 HIS A O 1
ATOM 661 N N . PRO A 1 83 ? -3.747 0.884 4.672 1.00 87.56 83 PRO A N 1
ATOM 662 C CA . PRO A 1 83 ? -4.156 2.002 5.511 1.00 87.56 83 PRO A CA 1
ATOM 663 C C . PRO A 1 83 ? -4.225 1.591 6.992 1.00 87.56 83 PRO A C 1
ATOM 665 O O . PRO A 1 83 ? -4.303 0.411 7.345 1.00 87.56 83 PRO A O 1
ATOM 668 N N . THR A 1 84 ? -4.217 2.587 7.880 1.00 87.94 84 THR A N 1
ATOM 669 C CA . THR A 1 84 ? -4.197 2.384 9.342 1.00 87.94 84 THR A CA 1
ATOM 670 C C . THR A 1 84 ? -5.349 1.511 9.857 1.00 87.94 84 THR A C 1
ATOM 672 O O . THR A 1 84 ? -5.136 0.658 10.712 1.00 87.94 84 THR A O 1
ATOM 675 N N . ASN A 1 85 ? -6.550 1.669 9.302 1.00 84.81 85 ASN A N 1
ATOM 676 C CA . ASN A 1 85 ? -7.750 0.921 9.692 1.00 84.81 85 ASN A CA 1
ATOM 677 C C . ASN A 1 85 ? -7.739 -0.565 9.287 1.00 84.81 85 ASN A C 1
ATOM 679 O O . ASN A 1 85 ? -8.606 -1.307 9.731 1.00 84.81 85 ASN A O 1
ATOM 683 N N . LEU A 1 86 ? -6.791 -0.994 8.449 1.00 87.50 86 LEU A N 1
ATOM 684 C CA . LEU A 1 86 ? -6.621 -2.392 8.036 1.00 87.50 86 LEU A CA 1
ATOM 685 C C . LEU A 1 86 ? -5.399 -3.054 8.696 1.00 87.50 86 LEU A C 1
ATOM 687 O O . LEU A 1 86 ? -4.967 -4.121 8.269 1.00 87.50 86 LEU A O 1
ATOM 691 N N . CYS A 1 87 ? -4.818 -2.429 9.726 1.00 90.00 87 CYS A N 1
ATOM 692 C CA . CYS A 1 87 ? -3.685 -3.005 10.442 1.00 90.00 87 CYS A CA 1
ATOM 693 C C . CYS A 1 87 ? -4.105 -4.210 11.288 1.00 90.00 87 CYS A C 1
ATOM 695 O O . CYS A 1 87 ? -5.041 -4.122 12.079 1.00 90.00 87 CYS A O 1
ATOM 697 N N . LEU A 1 88 ? -3.358 -5.309 11.168 1.00 90.69 88 LEU A N 1
ATOM 698 C CA . LEU A 1 88 ? -3.600 -6.539 11.926 1.00 90.69 88 LEU A CA 1
ATOM 699 C C . LEU A 1 88 ? -2.927 -6.551 13.308 1.00 90.69 88 LEU A C 1
ATOM 701 O O . LEU A 1 88 ? -3.346 -7.325 14.165 1.00 90.69 88 LEU A O 1
ATOM 705 N N . LEU A 1 89 ? -1.915 -5.702 13.550 1.00 89.44 89 LEU A N 1
ATOM 706 C CA . LEU A 1 89 ? -1.165 -5.688 14.819 1.00 89.44 89 LEU A CA 1
ATOM 707 C C . LEU A 1 89 ? -2.053 -5.528 16.066 1.00 89.44 89 LEU A C 1
ATOM 709 O O . LEU A 1 89 ? -1.848 -6.282 17.015 1.00 89.44 89 LEU A O 1
ATOM 713 N N . PRO A 1 90 ? -3.067 -4.639 16.081 1.00 90.25 90 PRO A N 1
ATOM 714 C CA . PRO A 1 90 ? -3.955 -4.494 17.235 1.00 90.25 90 PRO A CA 1
ATOM 715 C C . PRO A 1 90 ? -4.759 -5.754 17.574 1.00 90.25 90 PRO A C 1
ATOM 717 O O . PRO A 1 90 ? -5.235 -5.885 18.695 1.00 90.25 90 PRO A O 1
ATOM 720 N N . GLY A 1 91 ? -4.923 -6.676 16.620 1.00 88.25 91 GLY A N 1
ATOM 721 C CA . GLY A 1 91 ? -5.622 -7.944 16.828 1.00 88.25 91 GLY A CA 1
ATOM 722 C C . GLY A 1 91 ? -4.763 -9.042 17.463 1.00 88.25 91 GLY A C 1
ATOM 723 O O . GLY A 1 91 ? -5.288 -10.113 17.765 1.00 88.25 91 GLY A O 1
ATOM 724 N N . ILE A 1 92 ? -3.458 -8.818 17.659 1.00 91.25 92 ILE A N 1
ATOM 725 C CA . ILE A 1 92 ? -2.554 -9.805 18.260 1.00 91.25 92 ILE A CA 1
ATOM 726 C C . ILE A 1 92 ? -2.801 -9.865 19.781 1.00 91.25 92 ILE A C 1
ATOM 728 O O . ILE A 1 92 ? -2.722 -8.832 20.452 1.00 91.25 92 ILE A O 1
ATOM 732 N N . PRO A 1 93 ? -3.062 -11.052 20.368 1.00 92.19 93 PRO A N 1
ATOM 733 C CA . PRO A 1 93 ? -3.230 -11.186 21.813 1.00 92.19 93 PRO A CA 1
ATOM 734 C C . PRO A 1 93 ? -2.011 -10.663 22.584 1.00 92.19 93 PRO A C 1
ATOM 736 O O . PRO A 1 93 ? -0.878 -11.044 22.299 1.00 92.19 93 PRO A O 1
ATOM 739 N N . GLY A 1 94 ? -2.247 -9.802 23.576 1.00 90.25 94 GLY A N 1
ATOM 740 C CA . GLY A 1 94 ? -1.180 -9.187 24.374 1.00 90.25 94 GLY A CA 1
ATOM 741 C C . GLY A 1 94 ? -0.521 -7.958 23.734 1.00 90.25 94 GLY A C 1
ATOM 742 O O . GLY A 1 94 ? 0.480 -7.476 24.258 1.00 90.25 94 GLY A O 1
ATOM 743 N N . TRP A 1 95 ? -1.062 -7.428 22.632 1.00 90.94 95 TRP A N 1
ATOM 744 C CA . TRP A 1 95 ? -0.599 -6.168 22.051 1.00 90.94 95 TRP A CA 1
ATOM 745 C C . TRP A 1 95 ? -0.830 -4.986 23.006 1.00 90.94 95 TRP A C 1
ATOM 747 O 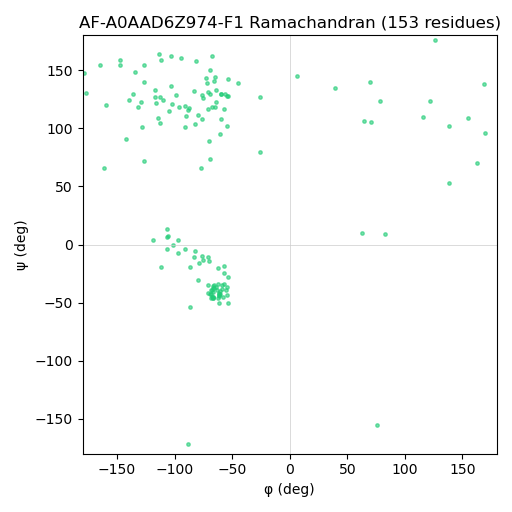O . TRP A 1 95 ? -1.959 -4.707 23.404 1.00 90.94 95 TRP A O 1
ATOM 757 N N . LEU A 1 96 ? 0.247 -4.273 23.351 1.00 88.00 96 LEU A N 1
ATOM 758 C CA . LEU A 1 96 ? 0.227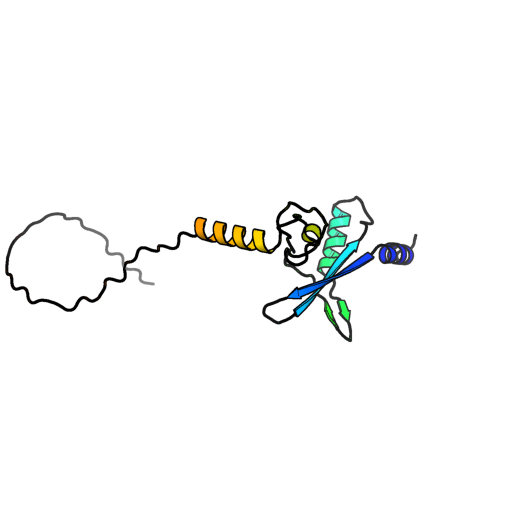 -3.072 24.204 1.00 88.00 96 LEU A CA 1
ATOM 759 C C . LEU A 1 96 ? 0.456 -1.771 23.414 1.00 88.00 96 LEU A C 1
ATOM 761 O O . LEU A 1 96 ? 0.650 -0.710 24.003 1.00 88.00 96 LEU A O 1
ATOM 765 N N . GLY A 1 97 ? 0.513 -1.858 22.084 1.00 86.81 97 GLY A N 1
ATOM 766 C CA . GLY A 1 97 ? 0.797 -0.723 21.212 1.00 86.81 97 GLY A CA 1
ATOM 767 C C . GLY A 1 97 ? -0.454 0.060 20.799 1.00 86.81 97 GLY A C 1
ATOM 768 O O . GLY A 1 97 ? -1.555 -0.192 21.292 1.00 86.81 97 GLY A O 1
ATOM 769 N N . PRO A 1 98 ? -0.304 1.007 19.858 1.00 86.06 98 PRO A N 1
ATOM 770 C CA . PRO A 1 98 ? -1.414 1.829 19.404 1.00 86.06 98 PRO A CA 1
ATOM 771 C C . PRO A 1 98 ? -2.478 0.998 18.673 1.00 86.06 98 PRO A C 1
ATOM 773 O O . PRO A 1 98 ? -2.168 0.095 17.892 1.00 86.06 98 PRO A O 1
ATOM 776 N N . THR A 1 99 ? -3.742 1.336 18.918 1.00 85.88 99 THR A N 1
ATOM 777 C CA . THR A 1 99 ? -4.920 0.857 18.181 1.00 85.88 99 THR A CA 1
ATOM 778 C C . THR A 1 99 ? -5.435 1.943 17.225 1.00 85.88 99 THR A C 1
ATOM 780 O O . THR A 1 99 ? -5.106 3.123 17.410 1.00 85.88 99 THR A O 1
ATOM 783 N N . PRO A 1 100 ? -6.260 1.605 16.216 1.00 80.69 100 PRO A N 1
ATOM 784 C CA . PRO A 1 100 ? -6.797 2.586 15.273 1.00 80.69 100 PRO A CA 1
ATOM 785 C C . PRO A 1 100 ? -7.520 3.752 15.964 1.00 80.69 100 PRO A C 1
ATOM 787 O O . PRO A 1 100 ? -7.373 4.900 15.547 1.00 80.69 100 PRO A O 1
ATOM 790 N N . GLU A 1 101 ? -8.232 3.477 17.059 1.00 80.06 101 GLU A N 1
ATOM 791 C CA . GLU A 1 101 ? -8.952 4.475 17.853 1.00 80.06 101 GLU A CA 1
ATOM 792 C C . GLU A 1 101 ? -7.984 5.420 18.572 1.00 80.06 101 GLU A C 1
ATOM 794 O O . GLU A 1 101 ? -8.150 6.640 18.522 1.00 80.06 101 GLU A O 1
ATOM 799 N N . THR A 1 102 ? -6.936 4.873 19.200 1.00 81.19 102 THR A N 1
ATOM 800 C CA . THR A 1 102 ? -5.933 5.686 19.910 1.00 81.19 102 THR A CA 1
ATOM 801 C C . THR A 1 102 ? -5.158 6.599 18.963 1.00 81.19 102 THR A C 1
ATOM 803 O O . THR A 1 102 ? -4.884 7.748 19.306 1.00 81.19 102 THR A O 1
ATOM 806 N N . ILE A 1 103 ? -4.860 6.131 17.747 1.00 81.50 103 ILE A N 1
ATOM 807 C CA . ILE A 1 103 ? -4.211 6.959 16.729 1.00 81.50 103 ILE A CA 1
ATOM 808 C C . ILE A 1 103 ? -5.145 8.058 16.237 1.00 81.50 103 ILE A C 1
ATOM 810 O O . ILE A 1 103 ? -4.694 9.190 16.087 1.00 81.50 103 ILE A O 1
ATOM 814 N N . GLY A 1 104 ? -6.426 7.755 16.003 1.00 78.12 104 GLY A N 1
ATOM 815 C CA . GLY A 1 104 ? -7.413 8.768 15.624 1.00 78.12 104 GLY A CA 1
ATOM 816 C C . GLY A 1 104 ? -7.438 9.924 16.626 1.00 78.12 104 GLY A C 1
ATOM 817 O O . GLY A 1 104 ? -7.240 11.075 16.245 1.00 78.12 104 GLY A O 1
ATOM 818 N N . ALA A 1 105 ? -7.534 9.599 17.918 1.00 75.44 105 ALA A N 1
ATOM 819 C CA . ALA A 1 105 ? -7.505 10.590 18.991 1.00 75.44 105 ALA A CA 1
ATOM 820 C C . ALA A 1 105 ? -6.192 11.399 19.035 1.00 75.44 105 ALA A C 1
ATOM 822 O O . ALA A 1 105 ? -6.218 12.612 19.244 1.00 75.44 105 ALA A O 1
ATOM 823 N N . LEU A 1 106 ? -5.040 10.756 18.809 1.00 75.88 106 LEU A N 1
ATOM 824 C CA . LEU A 1 106 ? -3.737 11.430 18.787 1.00 75.88 106 LEU A CA 1
ATOM 825 C C . LEU A 1 106 ? -3.607 12.403 17.599 1.00 75.88 106 LEU A C 1
ATOM 827 O O . LEU A 1 106 ? -3.069 13.505 17.737 1.00 75.88 106 LEU A O 1
ATOM 831 N N . LEU A 1 107 ? -4.102 12.003 16.426 1.00 76.81 107 LEU A N 1
ATOM 832 C CA . LEU A 1 107 ? -4.102 12.829 15.218 1.00 76.81 107 LEU A CA 1
ATOM 833 C C . LEU A 1 107 ? -5.047 14.028 15.352 1.00 76.81 107 LEU A C 1
ATOM 835 O O . LEU A 1 107 ? -4.701 15.133 14.933 1.00 76.81 107 LEU A O 1
ATOM 839 N N . ASP A 1 108 ? -6.205 13.840 15.977 1.00 73.69 108 ASP A N 1
ATOM 840 C CA . ASP A 1 108 ? -7.138 14.933 16.242 1.00 73.69 108 ASP A CA 1
ATOM 841 C C . ASP A 1 108 ? -6.547 15.932 17.247 1.00 73.69 108 ASP A C 1
ATOM 843 O O . ASP A 1 108 ? -6.525 17.135 16.981 1.00 73.69 108 ASP A O 1
ATOM 847 N N . ALA A 1 109 ? -5.952 15.443 18.340 1.00 71.19 109 ALA A N 1
ATOM 848 C CA . ALA A 1 109 ? -5.290 16.288 19.333 1.00 71.19 109 ALA A CA 1
ATOM 849 C C . ALA A 1 109 ? -4.112 17.084 18.739 1.00 71.19 109 ALA A C 1
ATOM 851 O O . ALA A 1 109 ? -3.976 18.285 18.975 1.00 71.19 109 ALA A O 1
ATOM 852 N N . THR A 1 110 ? -3.269 16.450 17.917 1.00 71.00 110 THR A N 1
ATOM 853 C CA . THR A 1 110 ? -2.161 17.148 17.236 1.00 71.00 110 THR A CA 1
ATOM 854 C C . THR A 1 110 ? -2.659 18.176 16.220 1.00 71.00 110 THR A C 1
ATOM 856 O O . THR A 1 110 ? -2.062 19.248 16.092 1.00 71.00 110 THR A O 1
ATOM 859 N N . ARG A 1 111 ? -3.780 17.914 15.538 1.00 70.75 111 ARG A N 1
ATOM 860 C CA . ARG A 1 111 ? -4.406 18.875 14.622 1.00 70.75 111 ARG A CA 1
ATOM 861 C C . ARG A 1 111 ? -4.952 20.106 15.344 1.00 70.75 111 ARG A C 1
ATOM 863 O O . ARG A 1 111 ? -4.841 21.205 14.799 1.00 70.75 111 ARG A O 1
ATOM 870 N N . GLU A 1 112 ? -5.511 19.948 16.542 1.00 63.88 112 GLU A N 1
ATOM 871 C CA . GLU A 1 112 ? -5.951 21.080 17.368 1.00 63.88 112 GLU A CA 1
ATOM 872 C C . GLU A 1 112 ? -4.775 21.947 17.839 1.00 63.88 112 GLU A C 1
ATOM 874 O O . GLU A 1 112 ? -4.873 23.174 17.826 1.00 63.88 112 GLU A O 1
ATOM 879 N N . VAL A 1 113 ? -3.637 21.333 18.176 1.00 64.06 113 VAL A N 1
ATOM 880 C CA . VAL A 1 113 ? -2.425 22.055 18.603 1.00 64.06 113 VAL A CA 1
ATOM 881 C C . VAL A 1 113 ? -1.763 22.808 17.444 1.00 64.06 113 VAL A C 1
ATOM 883 O O . VAL A 1 113 ? -1.340 23.950 17.614 1.00 64.06 113 VAL A O 1
ATOM 886 N N . LEU A 1 114 ? -1.678 22.198 16.256 1.00 60.97 114 LEU A N 1
ATOM 887 C CA . LEU A 1 114 ? -1.033 22.800 15.079 1.00 60.97 114 LEU A CA 1
ATOM 888 C C . LEU A 1 114 ? -1.906 23.834 14.360 1.00 60.97 114 LEU A C 1
ATOM 890 O O . LEU A 1 114 ? -1.401 24.615 13.555 1.00 60.97 114 LEU A O 1
ATOM 894 N N . ASN A 1 115 ? -3.209 23.844 14.632 1.00 53.72 115 ASN A N 1
ATOM 895 C CA . ASN A 1 115 ? -4.140 24.788 14.039 1.00 53.72 115 ASN A CA 1
ATOM 896 C C . ASN A 1 115 ? -4.923 25.499 15.149 1.00 53.72 115 ASN A C 1
ATOM 898 O O . ASN A 1 115 ? -6.124 25.250 15.305 1.00 53.72 115 ASN A O 1
ATOM 902 N N . PRO A 1 116 ? -4.278 26.408 15.911 1.00 53.09 116 PRO A N 1
ATOM 903 C CA . PRO A 1 116 ? -4.972 27.288 16.835 1.00 53.09 116 PRO A CA 1
ATOM 904 C C . PRO A 1 116 ? -5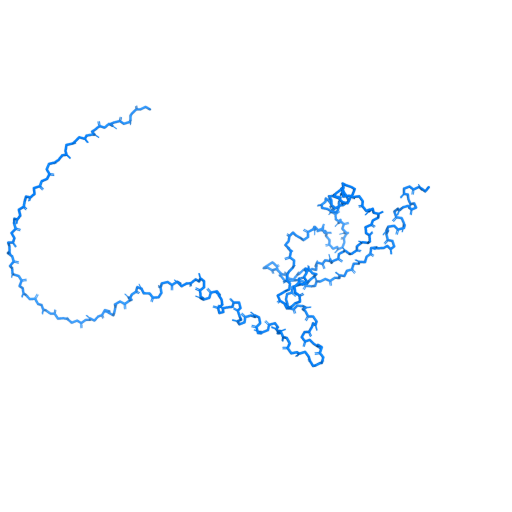.777 28.292 16.005 1.00 53.09 116 PRO A C 1
ATOM 906 O O . PRO A 1 116 ? -5.420 29.458 15.849 1.00 53.09 116 PRO A O 1
ATOM 909 N N . ARG A 1 117 ? -6.878 27.826 15.409 1.00 52.97 117 ARG A N 1
ATOM 910 C CA . ARG A 1 117 ? -7.886 28.683 14.806 1.00 52.97 117 ARG A CA 1
ATOM 911 C C . ARG A 1 117 ? -8.389 29.565 15.935 1.00 52.97 117 ARG A C 1
ATOM 913 O O . ARG A 1 117 ? -9.050 29.087 16.852 1.00 52.97 117 ARG A O 1
ATOM 920 N N . THR A 1 118 ? -7.995 30.828 15.856 1.00 53.19 118 THR A N 1
ATOM 921 C CA . THR A 1 118 ? -8.445 32.007 16.592 1.00 53.19 118 THR A CA 1
ATOM 922 C C . THR A 1 118 ? -9.881 31.896 17.116 1.00 53.19 118 THR A C 1
ATOM 924 O O . THR A 1 118 ? -10.813 32.503 16.594 1.00 53.19 118 THR A O 1
ATOM 927 N N . LYS A 1 119 ? -10.075 31.191 18.235 1.00 50.06 119 LYS A N 1
ATOM 928 C CA . LYS A 1 119 ? -11.225 31.394 19.121 1.00 50.06 119 LYS A CA 1
ATOM 929 C C . LYS A 1 119 ? -10.953 32.655 19.939 1.00 50.06 119 LYS A C 1
ATOM 931 O O . LYS A 1 119 ? -10.700 32.573 21.126 1.00 50.06 119 LYS A O 1
ATOM 936 N N . ASN A 1 120 ? -10.896 33.799 19.258 1.00 47.94 120 ASN A N 1
ATOM 937 C CA . ASN A 1 120 ? -10.912 35.142 19.840 1.00 47.94 120 ASN A CA 1
ATOM 938 C C . ASN A 1 120 ? -11.292 36.154 18.746 1.00 47.94 120 ASN A C 1
ATOM 940 O O . ASN A 1 120 ? -10.515 37.007 18.338 1.00 47.94 120 ASN A O 1
ATOM 944 N N . SER A 1 121 ? -12.523 36.056 18.252 1.00 44.19 121 SER A N 1
ATOM 945 C CA . SER A 1 121 ? -13.275 37.263 17.907 1.00 44.19 121 SER A CA 1
ATOM 946 C C . SER A 1 121 ? -14.615 37.124 18.609 1.00 44.19 121 SER A C 1
ATOM 948 O O . SER A 1 121 ? -15.453 36.304 18.242 1.00 44.19 121 SER A O 1
ATOM 950 N N . GLY A 1 122 ? -14.726 37.821 19.738 1.00 46.00 122 GLY A N 1
ATOM 951 C CA . GLY A 1 122 ? -15.919 37.827 20.561 1.00 46.00 122 GLY A CA 1
ATOM 952 C C . GLY A 1 122 ? -17.105 38.290 19.731 1.00 46.00 122 GLY A C 1
ATOM 953 O O . GLY A 1 122 ? -17.156 39.429 19.271 1.00 46.00 122 GLY A O 1
ATOM 954 N N . SER A 1 123 ? -18.076 37.402 19.560 1.00 42.62 123 SER A N 1
ATOM 955 C CA . SER A 1 123 ? -19.452 37.798 19.326 1.00 42.62 123 SER A CA 1
ATOM 956 C C . SER A 1 123 ? -19.897 38.595 20.552 1.00 42.62 123 SER A C 1
ATOM 958 O O . SER A 1 123 ? -20.258 38.017 21.577 1.00 42.62 123 SER A O 1
ATOM 960 N N . HIS A 1 124 ? -19.799 39.922 20.477 1.00 45.62 124 HIS A N 1
ATOM 961 C CA . HIS A 1 124 ? -20.425 40.800 21.456 1.00 45.62 124 HIS A CA 1
ATOM 962 C C . HIS A 1 124 ? -21.923 40.463 21.529 1.00 45.62 124 HIS A C 1
ATOM 964 O O . HIS A 1 124 ? -22.580 40.443 20.480 1.00 45.62 124 HIS A O 1
ATOM 970 N N . PRO A 1 125 ? -22.480 40.205 22.725 1.00 44.75 125 PRO A N 1
ATOM 971 C CA . PRO A 1 125 ? -23.920 40.173 22.901 1.00 44.75 125 PRO A CA 1
ATOM 972 C C . PRO A 1 125 ? -24.464 41.546 22.507 1.00 44.75 125 PRO A C 1
ATOM 974 O O . PRO A 1 125 ? -23.948 42.581 22.935 1.00 44.75 125 PRO A O 1
ATOM 977 N N . ARG A 1 126 ? -25.484 41.567 21.649 1.00 44.94 126 ARG A N 1
ATOM 978 C CA . ARG A 1 126 ? -26.307 42.760 21.466 1.00 44.94 126 ARG A CA 1
ATOM 979 C C . ARG A 1 126 ? -27.127 42.933 22.737 1.00 44.94 126 ARG A C 1
ATOM 981 O O . ARG A 1 126 ? -28.223 42.396 22.837 1.00 44.94 126 ARG A O 1
ATOM 988 N N . ASP A 1 127 ? -26.564 43.656 23.694 1.00 44.81 127 ASP A N 1
ATOM 989 C CA . ASP A 1 127 ? -27.305 44.145 24.843 1.00 44.81 127 ASP A CA 1
ATOM 990 C C . ASP A 1 127 ? -28.041 45.428 24.444 1.00 44.81 127 ASP A C 1
ATOM 992 O O . ASP A 1 127 ? -27.474 46.515 24.314 1.00 44.81 127 ASP A O 1
ATOM 996 N N . ASP A 1 128 ? -29.343 45.273 24.232 1.00 50.62 128 ASP A N 1
ATOM 997 C CA . ASP A 1 128 ? -30.335 46.335 24.299 1.00 50.62 128 ASP A CA 1
ATOM 998 C C . ASP A 1 128 ? -30.263 47.052 25.659 1.00 50.62 128 ASP A C 1
ATOM 1000 O O . ASP A 1 128 ? -30.801 46.556 26.650 1.00 50.62 128 ASP A O 1
ATOM 1004 N N . LYS A 1 129 ? -29.650 48.246 25.727 1.00 41.78 129 LYS A N 1
ATOM 1005 C CA . LYS A 1 129 ? -30.031 49.301 26.692 1.00 41.78 129 LYS A CA 1
ATOM 1006 C C . LYS A 1 129 ? -29.238 50.600 26.532 1.00 41.78 129 LYS A C 1
ATOM 1008 O O . LYS A 1 129 ? -28.025 50.622 26.679 1.00 41.78 129 LYS A O 1
ATOM 1013 N N . GLY A 1 130 ? -29.967 51.716 26.4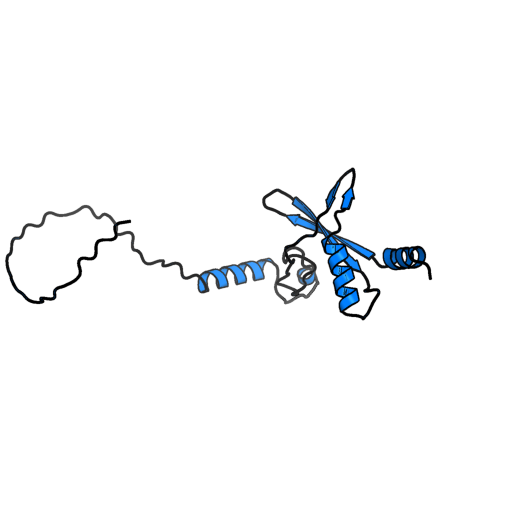76 1.00 41.38 130 GLY A N 1
ATOM 1014 C CA . GLY A 1 130 ? -29.603 52.879 27.295 1.00 41.38 130 GLY A CA 1
ATOM 1015 C C . GLY A 1 130 ? -29.187 54.157 26.566 1.00 41.38 130 GLY A C 1
ATOM 1016 O O . GLY A 1 130 ? -28.089 54.285 26.046 1.00 41.38 130 GLY A O 1
ATOM 1017 N N . LYS A 1 131 ? -30.075 55.154 26.648 1.00 47.12 131 LYS A N 1
ATOM 1018 C CA . LYS A 1 131 ? -29.859 56.587 26.395 1.00 47.12 131 LYS A CA 1
ATOM 1019 C C . LYS A 1 131 ? -28.569 57.121 27.045 1.00 47.12 131 LYS A C 1
ATOM 1021 O O . LYS A 1 131 ? -28.357 56.898 28.232 1.00 47.12 131 LYS A O 1
ATOM 1026 N N . GLY A 1 132 ? -27.825 57.973 26.337 1.00 40.72 132 GLY A N 1
ATOM 1027 C CA . GLY A 1 132 ? -26.740 58.773 26.916 1.00 40.72 132 GLY A CA 1
ATOM 1028 C C . GLY A 1 132 ? -26.395 59.991 26.059 1.00 40.72 132 GLY A C 1
ATOM 1029 O O . GLY A 1 132 ? -26.061 59.865 24.891 1.00 40.72 132 GLY A O 1
ATOM 1030 N N . LYS A 1 133 ? -26.537 61.180 26.643 1.00 46.62 133 LYS A N 1
ATOM 1031 C CA . LYS A 1 133 ? -26.421 62.524 26.057 1.00 46.62 133 LYS A CA 1
ATOM 1032 C C . LYS A 1 133 ? -25.058 63.110 26.473 1.00 46.62 133 LYS A C 1
ATOM 1034 O O . LYS A 1 133 ? -24.741 63.038 27.653 1.00 46.62 133 LYS A O 1
ATOM 1039 N N . GLY A 1 134 ? -24.309 63.752 25.573 1.00 43.28 134 GLY A N 1
ATOM 1040 C CA . GLY A 1 134 ? -23.104 64.552 25.895 1.00 43.28 134 GLY A CA 1
ATOM 1041 C C . GLY A 1 134 ? -22.172 64.618 24.679 1.00 43.28 134 GLY A C 1
ATOM 1042 O O . GLY A 1 134 ? -21.748 63.575 24.214 1.00 43.28 134 GLY A O 1
ATOM 1043 N N . LYS A 1 135 ? -21.972 65.723 23.947 1.00 41.41 135 LYS A N 1
ATOM 1044 C CA . LYS A 1 135 ? -21.589 67.116 24.261 1.00 41.41 135 LYS A CA 1
ATOM 1045 C C . LYS A 1 135 ? -20.122 67.238 24.711 1.00 41.41 135 LYS A C 1
ATOM 1047 O O . LYS A 1 135 ? -19.813 66.955 25.858 1.00 41.41 135 LYS A O 1
ATOM 1052 N N . GLY A 1 136 ? -19.283 67.764 23.814 1.00 40.22 136 GLY A N 1
ATOM 1053 C CA . GLY A 1 136 ? -17.944 68.310 24.086 1.00 40.22 136 GLY A CA 1
ATOM 1054 C C . GLY A 1 136 ? -16.949 67.883 22.999 1.00 40.22 136 GLY A C 1
ATOM 1055 O O . GLY A 1 136 ? -16.720 66.693 22.856 1.00 40.22 136 GLY A O 1
ATOM 1056 N N . LYS A 1 137 ? -16.590 68.736 22.032 1.00 40.03 137 LYS A N 1
ATOM 1057 C CA . LYS A 1 137 ? -15.704 69.921 22.075 1.00 40.03 137 LYS A CA 1
ATOM 1058 C C . LYS A 1 137 ? -14.213 69.568 22.071 1.00 40.03 137 LYS A C 1
ATOM 1060 O O . LYS A 1 137 ? -13.748 68.940 23.010 1.00 40.03 137 LYS A O 1
ATOM 1065 N N . ASP A 1 138 ? -13.553 70.152 21.066 1.00 40.72 138 ASP A N 1
ATOM 1066 C CA . ASP A 1 138 ? -12.147 70.571 21.017 1.00 40.72 138 ASP A CA 1
ATOM 1067 C C . ASP A 1 138 ? -11.125 69.406 20.975 1.00 40.72 138 ASP A C 1
ATOM 1069 O O . ASP A 1 138 ? -11.313 68.374 21.599 1.00 40.72 138 ASP A O 1
ATOM 1073 N N . CYS A 1 139 ? -10.029 69.433 20.220 1.00 44.84 139 CYS A N 1
ATOM 1074 C CA . CYS A 1 139 ? -9.294 70.523 19.589 1.00 44.84 139 CYS A CA 1
ATOM 1075 C C . CYS A 1 139 ? -8.323 69.964 18.525 1.00 44.84 139 CYS A C 1
ATOM 1077 O O . CYS A 1 139 ? -7.903 68.809 18.581 1.00 44.84 139 CYS A O 1
ATOM 1079 N N . ASP A 1 140 ? -8.010 70.832 17.558 1.00 44.38 140 ASP A N 1
ATOM 1080 C CA . ASP A 1 140 ? -6.695 71.128 16.958 1.00 44.38 140 ASP A CA 1
ATOM 1081 C C . ASP A 1 140 ? -5.497 70.245 17.397 1.00 44.38 140 ASP A C 1
ATOM 1083 O O . ASP A 1 140 ? -5.320 69.950 18.569 1.00 44.38 140 ASP A O 1
ATOM 1087 N N . ASN A 1 141 ? -4.503 69.901 16.575 1.00 42.31 141 ASN A N 1
ATOM 1088 C CA . ASN A 1 141 ? -3.779 70.749 15.633 1.00 42.31 141 ASN A CA 1
ATOM 1089 C C . ASN A 1 141 ? -2.736 69.887 14.882 1.00 42.31 141 ASN A C 1
ATOM 1091 O O . ASN A 1 141 ? -2.145 69.009 15.498 1.00 42.31 141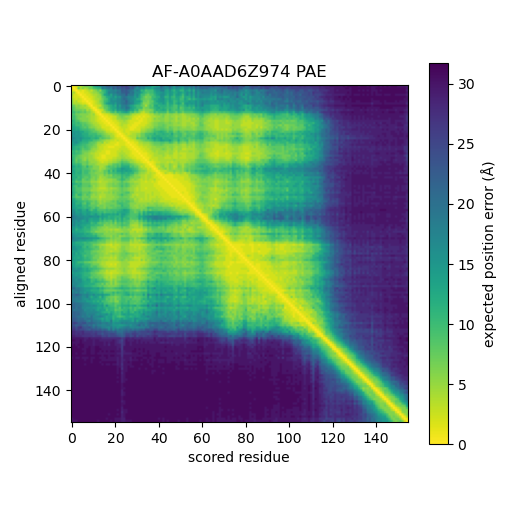 ASN A O 1
ATOM 1095 N N . ARG A 1 142 ? -2.470 70.229 13.607 1.00 44.25 142 ARG A N 1
ATOM 1096 C CA . ARG A 1 142 ? -1.163 70.274 12.886 1.00 44.25 142 ARG A CA 1
ATOM 1097 C C . ARG A 1 142 ? -0.136 69.152 13.180 1.00 44.25 142 ARG A C 1
ATOM 1099 O O . ARG A 1 142 ? 0.293 68.962 14.305 1.00 44.25 142 ARG A O 1
ATOM 1106 N N . LYS A 1 143 ? 0.525 68.535 12.194 1.00 42.28 143 LYS A N 1
ATOM 1107 C CA . LYS A 1 143 ? 1.530 69.152 11.298 1.00 42.28 143 LYS A CA 1
ATOM 1108 C C . LYS A 1 143 ? 2.205 67.995 10.537 1.00 42.28 143 LYS A C 1
ATOM 1110 O O . LYS A 1 143 ? 2.546 67.007 11.179 1.00 42.28 143 LYS A O 1
ATOM 1115 N N . GLY A 1 144 ? 2.463 68.109 9.233 1.00 48.72 144 GLY A N 1
ATOM 1116 C CA . GLY A 1 144 ? 3.281 67.107 8.538 1.00 48.72 144 GLY A CA 1
ATOM 1117 C C . GLY A 1 144 ? 3.156 67.107 7.021 1.00 48.72 144 GLY A C 1
ATOM 1118 O O . GLY A 1 144 ? 2.600 66.179 6.449 1.00 48.72 144 GLY A O 1
ATOM 1119 N N . ASP A 1 145 ? 3.690 68.145 6.381 1.00 48.44 145 ASP A N 1
ATOM 1120 C CA . ASP A 1 145 ? 3.983 68.192 4.949 1.00 48.44 145 ASP A CA 1
ATOM 1121 C C . ASP A 1 145 ? 4.850 67.014 4.469 1.00 48.44 145 ASP A C 1
ATOM 1123 O O . ASP A 1 145 ? 5.819 66.654 5.141 1.00 48.44 145 ASP A O 1
ATOM 1127 N N . ARG A 1 146 ? 4.554 66.510 3.259 1.00 50.88 146 ARG A N 1
ATOM 1128 C CA . ARG A 1 146 ? 5.476 66.077 2.172 1.00 50.88 146 ARG A CA 1
ATOM 1129 C C . ARG A 1 146 ? 4.636 65.345 1.108 1.00 50.88 146 ARG A C 1
ATOM 1131 O O . ARG A 1 146 ? 4.185 64.234 1.330 1.00 50.88 146 ARG A O 1
ATOM 1138 N N . LYS A 1 147 ? 4.190 66.006 0.037 1.00 44.59 147 LYS A N 1
ATOM 1139 C CA . LYS A 1 147 ? 4.936 66.350 -1.190 1.00 44.59 147 LYS A CA 1
ATOM 1140 C C . LYS A 1 147 ? 5.366 65.108 -1.991 1.00 44.59 147 LYS A C 1
ATOM 1142 O O . LYS A 1 147 ? 6.368 64.487 -1.666 1.00 44.59 147 LYS A O 1
ATOM 1147 N N . GLY A 1 148 ? 4.673 64.877 -3.111 1.00 41.16 148 GLY A N 1
ATOM 1148 C CA . GLY A 1 148 ? 5.276 64.355 -4.342 1.00 41.16 148 GLY A CA 1
ATOM 1149 C C . GLY A 1 148 ? 4.705 63.042 -4.881 1.00 41.16 148 GLY A C 1
ATOM 1150 O O . GLY A 1 148 ? 4.791 62.018 -4.216 1.00 41.16 148 GLY A O 1
ATOM 1151 N N . GLY A 1 149 ? 4.246 63.064 -6.140 1.00 47.66 149 GLY A N 1
ATOM 1152 C CA . GLY A 1 149 ? 4.357 61.886 -7.007 1.00 47.66 149 GLY A CA 1
ATOM 1153 C C . GLY A 1 149 ? 3.164 61.519 -7.885 1.00 47.66 149 GLY A C 1
ATOM 1154 O O . GLY A 1 149 ? 2.756 60.366 -7.871 1.00 47.66 149 GLY A O 1
ATOM 1155 N N . ASP A 1 150 ? 2.645 62.452 -8.683 1.00 50.16 150 ASP A N 1
ATOM 1156 C CA . ASP A 1 150 ? 1.852 62.128 -9.876 1.00 50.16 150 ASP A CA 1
ATOM 1157 C C . ASP A 1 150 ? 2.740 61.396 -10.901 1.00 50.16 150 ASP A C 1
ATOM 1159 O O . ASP A 1 150 ? 3.737 61.956 -11.365 1.00 50.16 150 ASP A O 1
ATOM 1163 N N . ARG A 1 151 ? 2.393 60.149 -11.246 1.00 52.47 151 ARG A N 1
ATOM 1164 C CA . ARG A 1 151 ? 2.766 59.523 -12.524 1.00 52.47 151 ARG A CA 1
ATOM 1165 C C . ARG A 1 151 ? 1.620 58.667 -13.050 1.00 52.47 151 ARG A C 1
ATOM 1167 O O . ARG A 1 151 ? 1.520 57.471 -12.786 1.00 52.47 151 ARG A O 1
ATOM 1174 N N . ARG A 1 152 ? 0.794 59.333 -13.856 1.00 47.75 152 ARG A N 1
ATOM 1175 C CA . ARG A 1 152 ? 0.067 58.805 -15.018 1.00 47.75 152 ARG A CA 1
ATOM 1176 C C . ARG A 1 152 ? 0.756 57.584 -15.647 1.00 47.75 152 ARG A C 1
ATOM 1178 O O . ARG A 1 152 ? 1.911 57.669 -16.060 1.00 47.75 152 ARG A O 1
ATOM 1185 N N . ARG A 1 153 ? 0.008 56.490 -15.806 1.00 48.25 153 ARG A N 1
ATOM 1186 C CA . ARG A 1 153 ? 0.335 55.388 -16.718 1.00 48.25 153 ARG A CA 1
ATOM 1187 C C . ARG A 1 153 ? -0.727 55.395 -17.815 1.00 48.25 153 ARG A C 1
ATOM 1189 O O . ARG A 1 153 ? -1.883 55.080 -17.556 1.00 48.25 153 ARG A O 1
ATOM 1196 N N . GLY A 1 154 ? -0.334 55.874 -18.987 1.00 43.38 154 GLY A N 1
ATOM 1197 C CA . GLY A 1 154 ? -1.107 55.843 -20.220 1.00 43.38 154 GLY A CA 1
ATOM 1198 C C . GLY A 1 154 ? -0.253 55.197 -21.306 1.00 43.38 154 GLY A C 1
ATOM 1199 O O . GLY A 1 154 ? 0.942 55.493 -21.376 1.00 43.38 154 GLY A O 1
ATOM 1200 N N . ASN A 1 155 ? -0.926 54.368 -22.106 1.00 43.59 155 ASN A N 1
ATOM 1201 C CA . ASN A 1 155 ? -0.457 53.404 -23.109 1.00 43.59 155 ASN A CA 1
ATOM 1202 C C . ASN A 1 155 ? 0.161 52.106 -22.582 1.00 43.59 155 ASN A C 1
ATOM 1204 O O . ASN A 1 155 ? 1.286 52.133 -22.037 1.00 43.59 155 ASN A O 1
#

pLDDT: mean 71.22, std 17.12, range [40.03, 92.19]

Sequence (155 aa):
MTADECLKLFGNHIITLPINLFSPRGPFVAWNVYIKSPTNDEESFDALHGLFHRLVIDTPFHGQGRIYTRPLHCNICLSTDHPTNLCLLPGIPGWLGPTPETIGALLDATREVLNPRTKNSGSHPRDDKGKGKGKGKDCDNRKGDRKGGDRRRGN

Radius of gyration: 32.57 Å; Cα contacts (8 Å, |Δi|>4): 102; chains: 1; bounding box: 51×89×52 Å

Mean predicted aligned error: 17.27 Å

Secondary structure (DSSP, 8-state):
--HHHHHHHHHTTEEEEEEEEEETTEEEEEEEEEE--S---HHHHHHHHHHHHH--EEETTTEEE----SPP--TTT--SSS-GGG-SGGGSTT--S--HHHHHHHHHHHHHHH-----------------------------------------

Foldseek 3Di:
DDPVVVVVVFVVQWDKDWDWDADPVGIDIDIDIDTDDPDPDPVVVVVVVVVLQPDWDADPPRGTDHDDPDFAAAPFPRDSPHHVQPDCQVVDPPRPGDHSVNVVVVVVVVVCVVDVPPPPDDPPPPDDDDDDDDDDDDDDDDDDDDDDDDDDDDD

Nearest PDB structures (foldseek):
  8r6e-assembly1_A  TM=3.939E-01  e=2.404E+00  Severe acute respiratory syndrome coronavirus 2
  6dt7-assembly1_B  TM=4.395E-01  e=4.469E+00  Enquatrovirus N4
  5ovo-assembly1_B  TM=4.382E-01  e=8.310E+00  Azospirillum brasilense
  4u1e-assembly1_G  TM=3.868E-01  e=6.899E+00  Saccharomyces cerevisiae S288C

Organism: NCBI:txid1033008